Protein AF-A0AAW8AR42-F1 (afdb_monomer_lite)

Radius of gyration: 12.8 Å; chains: 1; bounding box: 29×32×30 Å

Sequence (83 aa):
ENVWLESWLDLSPAEQKEMDHVEPDEQTSSRFFHYQDSVYDIADFMRDDRFPEWHAGYPLNAFAMLMIRVTDSGDTIDIGLLH

pLDDT: mean 92.9, std 4.62, range [61.41, 97.0]

Organism: Klebsiella pneumoniae (NCBI:txid573)

Foldseek 3Di:
DWWFKDALVVDDPVLNVVVVVQDPVCRRVWIWTDDDPHIDTPVQFAADPVCVVFGTWDDPDPQKIWTWHQDPVNGIIDIDMGD

Secondary structure (DSSP, 8-state):
-EEEPBPTTTS-HHHHHH-TTS-TTTTTT--EEEETTEEEEGGGPBP-TT-TTSSEEEEEETTEEEEEEE-TTSSEEEEEEE-

Structure (mmCIF, N/CA/C/O backbone):
data_AF-A0AAW8AR42-F1
#
_entry.id   AF-A0AAW8AR42-F1
#
loop_
_atom_site.group_PDB
_atom_site.id
_atom_site.type_symbol
_atom_site.label_atom_id
_atom_site.label_alt_id
_atom_site.label_comp_id
_atom_site.label_asym_id
_atom_site.label_entity_id
_atom_site.label_seq_id
_atom_site.pdbx_PDB_ins_code
_atom_site.Cartn_x
_atom_site.Cartn_y
_atom_site.Cartn_z
_atom_site.occupancy
_atom_site.B_iso_or_equiv
_atom_site.auth_seq_id
_atom_site.auth_comp_id
_atom_site.auth_asym_id
_atom_site.auth_atom_id
_atom_site.pdbx_PDB_model_num
ATOM 1 N N . GLU A 1 1 ? -3.157 -7.989 -11.599 1.00 61.41 1 GLU A N 1
ATOM 2 C CA . GLU A 1 1 ? -4.543 -7.546 -11.349 1.00 61.41 1 GLU A CA 1
ATOM 3 C C . GLU A 1 1 ? -4.427 -6.129 -10.831 1.00 61.41 1 GLU A C 1
ATOM 5 O O . GLU A 1 1 ? -3.531 -5.895 -10.027 1.00 61.41 1 GLU A O 1
ATOM 10 N N . ASN A 1 2 ? -5.223 -5.202 -11.360 1.00 82.50 2 ASN A N 1
ATOM 11 C CA . ASN A 1 2 ? -5.125 -3.798 -10.975 1.00 82.50 2 ASN A CA 1
ATOM 12 C C . ASN A 1 2 ? -5.842 -3.616 -9.639 1.00 82.50 2 ASN A C 1
ATOM 14 O O . ASN A 1 2 ? -7.058 -3.800 -9.572 1.00 82.50 2 ASN A O 1
ATOM 18 N N . VAL A 1 3 ? -5.092 -3.265 -8.601 1.00 93.69 3 VAL A N 1
ATOM 19 C CA . VAL A 1 3 ? -5.623 -2.951 -7.273 1.00 93.69 3 VAL A CA 1
ATOM 20 C C . VAL A 1 3 ? -5.791 -1.444 -7.161 1.00 93.69 3 VAL A C 1
ATOM 22 O O . VAL A 1 3 ? -4.907 -0.692 -7.570 1.00 93.69 3 VAL A O 1
ATOM 25 N N . TRP A 1 4 ? -6.944 -1.007 -6.661 1.00 94.25 4 TRP A N 1
ATOM 26 C CA . TRP A 1 4 ? -7.241 0.408 -6.461 1.00 94.25 4 TRP A CA 1
ATOM 27 C C . TRP A 1 4 ? -6.530 0.945 -5.234 1.00 94.25 4 TRP A C 1
ATOM 29 O O . TRP A 1 4 ? -6.433 0.261 -4.218 1.00 94.25 4 TRP A O 1
ATOM 39 N N . LEU A 1 5 ? -6.047 2.177 -5.359 1.00 95.88 5 LEU A N 1
ATOM 40 C CA . LEU A 1 5 ? -5.489 2.902 -4.238 1.00 95.88 5 LEU A CA 1
ATOM 41 C C . LEU A 1 5 ? -6.592 3.603 -3.464 1.00 95.88 5 LEU A C 1
ATOM 43 O O . LEU A 1 5 ? -7.413 4.326 -4.028 1.00 95.88 5 LEU A O 1
ATOM 47 N N . GLU A 1 6 ? -6.561 3.401 -2.162 1.00 96.56 6 GLU A N 1
ATOM 48 C CA . GLU A 1 6 ? -7.501 3.954 -1.210 1.00 96.56 6 GLU A CA 1
ATOM 49 C C . GLU A 1 6 ? -6.897 5.163 -0.501 1.00 96.56 6 GLU A C 1
ATOM 51 O O . GLU A 1 6 ? -5.680 5.275 -0.307 1.00 96.56 6 GLU A O 1
ATOM 56 N N . SER A 1 7 ? -7.757 6.107 -0.137 1.00 96.31 7 SER A N 1
ATOM 57 C CA . SER A 1 7 ? -7.390 7.222 0.723 1.00 96.31 7 SER A CA 1
ATOM 58 C C . SER A 1 7 ? -7.528 6.828 2.191 1.00 96.31 7 SER A C 1
ATOM 60 O O . SER A 1 7 ? -8.174 5.841 2.537 1.00 96.31 7 SER A O 1
ATOM 62 N N . TRP A 1 8 ? -6.997 7.659 3.086 1.00 96.88 8 TRP A N 1
ATOM 63 C CA . TRP A 1 8 ? -7.191 7.486 4.528 1.00 96.88 8 TRP A CA 1
ATOM 64 C C . TRP A 1 8 ? -8.666 7.323 4.942 1.00 96.88 8 TRP A C 1
ATOM 66 O O . TRP A 1 8 ? -8.980 6.592 5.879 1.00 96.88 8 TRP A O 1
ATOM 76 N N . LEU A 1 9 ? -9.582 8.004 4.244 1.00 96.06 9 LEU A N 1
ATOM 77 C CA . LEU A 1 9 ? -11.012 8.002 4.567 1.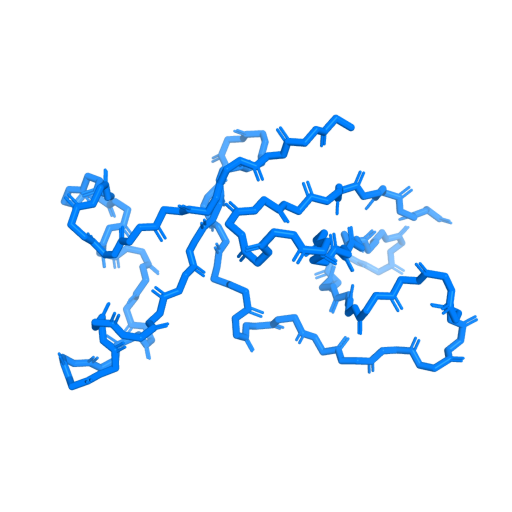00 96.06 9 LEU A CA 1
ATOM 78 C C . LEU A 1 9 ? -11.735 6.721 4.140 1.00 96.06 9 LEU A C 1
ATOM 80 O O . LEU A 1 9 ? -12.843 6.480 4.619 1.00 96.06 9 LEU A O 1
ATOM 84 N N . ASP A 1 10 ? -11.127 5.939 3.253 1.00 96.69 10 ASP A N 1
ATOM 85 C CA . ASP A 1 10 ? -11.687 4.679 2.768 1.00 96.69 10 ASP A CA 1
ATOM 86 C C . ASP A 1 10 ? -11.360 3.518 3.726 1.00 96.69 10 ASP A C 1
ATOM 88 O O . ASP A 1 10 ? -12.116 2.550 3.807 1.00 96.69 10 ASP A O 1
ATOM 92 N N . LEU A 1 11 ? -10.301 3.662 4.534 1.00 96.00 11 LEU A N 1
ATOM 93 C CA . LEU A 1 11 ? -9.928 2.703 5.571 1.00 96.00 11 LEU A CA 1
ATOM 94 C C . LEU A 1 11 ? -10.940 2.678 6.724 1.00 96.00 11 LEU A C 1
ATOM 96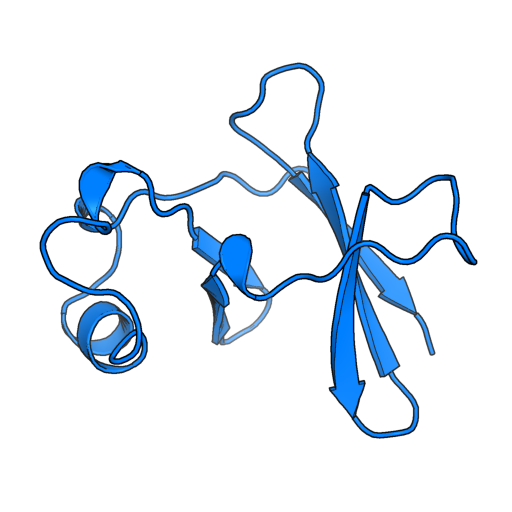 O O . LEU A 1 11 ? -11.441 3.709 7.187 1.00 96.00 11 LEU A O 1
ATOM 100 N N . SER A 1 12 ? -11.180 1.490 7.275 1.00 96.19 12 SER A N 1
ATOM 101 C CA . SER A 1 12 ? -11.945 1.334 8.509 1.00 96.19 12 SER A CA 1
ATOM 102 C C . SER A 1 12 ? -11.190 1.907 9.721 1.00 96.19 12 SER A C 1
ATOM 104 O O . SER A 1 12 ? -9.962 1.995 9.718 1.00 96.19 12 SER A O 1
ATOM 106 N N . PRO A 1 13 ? -11.879 2.222 10.835 1.00 95.75 13 PRO A N 1
ATOM 107 C CA . PRO A 1 13 ? -11.212 2.708 12.047 1.00 95.75 13 PRO A CA 1
ATOM 108 C C . PRO A 1 13 ? -10.184 1.736 12.648 1.00 95.75 13 PRO A C 1
ATOM 110 O O . PRO A 1 13 ? -9.310 2.159 13.400 1.00 95.75 13 PRO A O 1
ATOM 113 N N . ALA A 1 14 ? -10.316 0.432 12.375 1.00 95.44 14 ALA A N 1
ATOM 114 C CA . ALA A 1 14 ? -9.345 -0.565 12.816 1.00 95.44 14 ALA A CA 1
ATOM 115 C C . ALA A 1 14 ? -8.061 -0.477 11.982 1.00 95.44 14 ALA A C 1
ATOM 117 O O . ALA A 1 14 ? -6.983 -0.397 12.557 1.00 95.44 14 ALA A O 1
ATOM 118 N N . GLU A 1 15 ? -8.188 -0.389 10.659 1.00 96.38 15 GLU A N 1
ATOM 119 C CA . GLU A 1 15 ? -7.054 -0.255 9.734 1.00 96.38 15 GLU A CA 1
ATOM 120 C C . GLU A 1 15 ? -6.343 1.090 9.915 1.00 96.38 15 GLU A C 1
ATOM 122 O O . GLU A 1 15 ? -5.123 1.131 10.009 1.00 96.38 15 GLU A O 1
ATOM 127 N N . GLN A 1 16 ? -7.087 2.187 10.096 1.00 95.75 16 GLN A N 1
ATOM 128 C CA . GLN A 1 16 ? -6.502 3.492 10.436 1.00 95.75 16 GLN A CA 1
ATOM 129 C C . GLN A 1 16 ? -5.659 3.438 11.715 1.00 95.75 16 GLN A C 1
ATOM 131 O O . GLN A 1 16 ? -4.670 4.150 11.842 1.00 95.75 16 GLN A O 1
ATOM 136 N N . LYS A 1 17 ? -6.047 2.599 12.682 1.00 93.88 17 LYS A N 1
ATOM 137 C CA . LYS A 1 17 ? -5.280 2.414 13.916 1.00 93.88 17 LYS A CA 1
ATOM 138 C C . LYS A 1 17 ? -4.015 1.578 13.696 1.00 93.88 17 LYS A C 1
ATOM 140 O O . LYS A 1 17 ? -3.072 1.734 14.463 1.00 93.88 17 LYS A O 1
ATOM 145 N N . GLU A 1 18 ? -4.010 0.681 12.715 1.00 93.25 18 GLU A N 1
ATOM 146 C CA . GLU A 1 18 ? -2.821 -0.089 12.329 1.00 93.25 18 GLU A CA 1
ATOM 147 C C . GLU A 1 18 ? -1.812 0.770 11.557 1.00 93.25 18 GLU A C 1
ATOM 149 O O . GLU A 1 18 ? -0.616 0.529 11.665 1.00 93.25 18 GLU A O 1
ATOM 154 N N . MET A 1 19 ? -2.280 1.807 10.856 1.00 95.00 19 MET A N 1
ATOM 155 C CA . MET A 1 19 ? -1.455 2.827 10.198 1.00 95.00 19 MET A CA 1
ATOM 156 C C . MET A 1 19 ? -1.014 3.927 11.183 1.00 95.00 19 MET A C 1
ATOM 158 O O . MET A 1 19 ? -1.163 5.121 10.916 1.00 95.00 19 MET A O 1
ATOM 162 N N . ASP A 1 20 ? -0.514 3.535 12.359 1.00 92.44 20 ASP A N 1
ATOM 163 C CA . ASP A 1 20 ? -0.129 4.467 13.430 1.00 92.44 20 ASP A CA 1
ATOM 164 C C . ASP A 1 20 ? 1.120 5.305 13.113 1.00 92.44 20 ASP A C 1
ATOM 166 O O . ASP A 1 20 ? 1.416 6.264 13.828 1.00 92.44 20 ASP A O 1
ATOM 170 N N . HIS A 1 21 ? 1.816 4.974 12.025 1.00 91.75 21 HIS A N 1
ATOM 171 C CA . HIS A 1 21 ? 2.945 5.723 11.487 1.00 91.75 21 HIS A CA 1
ATOM 172 C C . HIS A 1 21 ? 2.541 6.931 10.633 1.00 91.75 21 HIS A C 1
ATOM 174 O O . HIS A 1 21 ? 3.399 7.765 10.359 1.00 91.75 21 HIS A O 1
ATOM 180 N N . VAL A 1 22 ? 1.277 7.028 10.201 1.00 95.00 22 VAL A N 1
ATOM 181 C CA . VAL A 1 22 ? 0.801 8.114 9.330 1.00 95.00 22 VAL A CA 1
ATOM 182 C C . VAL A 1 22 ? 0.358 9.309 10.169 1.00 95.00 22 VAL A C 1
ATOM 184 O O . VAL A 1 22 ? -0.660 9.260 10.870 1.00 95.00 22 VAL A O 1
ATOM 187 N N . GLU A 1 23 ? 1.082 10.420 10.059 1.00 94.25 23 GLU A N 1
ATOM 188 C CA . GLU A 1 23 ? 0.754 11.636 10.801 1.00 94.25 23 GLU A CA 1
ATOM 189 C C . GLU A 1 23 ? -0.482 12.352 10.212 1.00 94.25 23 GLU A C 1
ATOM 191 O O . GLU A 1 23 ? -0.763 12.249 9.012 1.00 94.25 23 GLU A O 1
ATOM 196 N N . PRO A 1 24 ? -1.263 13.103 11.020 1.00 93.06 24 PRO A N 1
ATOM 197 C CA . PRO A 1 24 ? -2.511 13.725 10.566 1.00 93.06 24 PRO A CA 1
ATOM 198 C C . PRO A 1 24 ? -2.403 14.628 9.329 1.00 93.06 24 PRO A C 1
ATOM 200 O O . PRO A 1 24 ? -3.367 14.751 8.574 1.00 93.06 24 PRO A O 1
ATOM 203 N N . ASP A 1 25 ? -1.265 15.286 9.120 1.00 94.81 25 ASP A N 1
ATOM 204 C CA . ASP A 1 25 ? -1.009 16.136 7.956 1.00 94.81 25 ASP A CA 1
ATOM 205 C C . ASP A 1 25 ? -0.672 15.342 6.685 1.00 94.81 25 ASP A C 1
ATOM 207 O O . ASP A 1 25 ? -0.912 15.832 5.578 1.00 94.81 25 ASP A O 1
ATOM 211 N N . GLU A 1 26 ? -0.218 14.097 6.823 1.00 93.69 26 GLU A N 1
ATOM 212 C CA . GLU A 1 26 ? 0.138 13.205 5.715 1.00 93.69 26 GLU A CA 1
ATOM 213 C C . GLU A 1 26 ? -1.066 12.410 5.186 1.00 93.69 26 GLU A C 1
ATOM 215 O O . GLU A 1 26 ? -1.117 12.097 3.994 1.00 93.69 26 GLU A O 1
ATOM 220 N N . GLN A 1 27 ? -2.090 12.181 6.022 1.00 94.25 27 GLN A N 1
ATOM 221 C CA . GLN A 1 27 ? -3.280 11.361 5.721 1.00 94.25 27 GLN A CA 1
ATOM 222 C C . GLN A 1 27 ? -3.956 11.679 4.377 1.00 94.25 27 GLN A C 1
ATOM 224 O O . GLN A 1 27 ? -4.478 10.792 3.703 1.00 94.25 27 GLN A O 1
ATOM 229 N N . THR A 1 28 ? -3.969 12.949 3.961 1.00 91.75 28 THR A N 1
ATOM 230 C CA . THR A 1 28 ? -4.595 13.362 2.689 1.00 91.75 28 THR A CA 1
ATOM 231 C C . THR A 1 28 ? -3.790 12.942 1.453 1.00 91.75 28 THR A C 1
ATOM 233 O O . THR A 1 28 ? -4.357 12.686 0.382 1.00 91.75 28 THR A O 1
ATOM 236 N N . SER A 1 29 ? -2.468 12.854 1.592 1.00 92.00 29 SER A N 1
ATOM 237 C CA . SER A 1 29 ? -1.544 12.427 0.541 1.00 92.00 29 SER A CA 1
ATOM 238 C C . SER A 1 29 ? -1.220 10.936 0.584 1.00 92.00 29 SER A C 1
ATOM 240 O O . SER A 1 29 ? -0.854 10.394 -0.458 1.00 92.00 29 SER A O 1
ATOM 242 N N . SER A 1 30 ? -1.395 10.272 1.729 1.00 94.81 30 SER A N 1
ATOM 243 C CA . SER A 1 30 ? -1.179 8.830 1.865 1.00 94.81 30 SER A CA 1
ATOM 244 C C . SER A 1 30 ? -2.108 8.030 0.956 1.00 94.81 30 SER A C 1
ATOM 246 O O . SER A 1 30 ? -3.244 8.433 0.663 1.00 94.81 30 SER A O 1
ATOM 248 N N . ARG A 1 31 ? -1.599 6.902 0.465 1.00 96.12 31 ARG A N 1
ATOM 249 C CA . ARG A 1 31 ? -2.320 5.990 -0.421 1.00 96.12 31 ARG A CA 1
ATOM 250 C C . ARG A 1 31 ? -2.095 4.568 0.044 1.00 96.12 31 ARG A C 1
ATOM 252 O O . ARG A 1 31 ? -0.955 4.161 0.252 1.00 96.12 31 ARG A O 1
ATOM 259 N N . PHE A 1 32 ? -3.191 3.834 0.151 1.00 97.00 32 PHE A N 1
ATOM 260 C CA . PHE A 1 32 ? -3.213 2.496 0.714 1.00 97.00 32 PHE A CA 1
ATOM 261 C C . PHE A 1 32 ? -3.742 1.494 -0.295 1.00 97.00 32 PHE A C 1
ATOM 263 O O . PHE A 1 32 ? -4.381 1.867 -1.278 1.00 97.00 32 PHE A O 1
ATOM 270 N N . PHE A 1 33 ? -3.490 0.218 -0.055 1.00 96.38 33 PHE A N 1
ATOM 271 C CA . PHE A 1 33 ? -4.144 -0.852 -0.791 1.00 96.38 33 PHE A CA 1
ATOM 272 C C . PHE A 1 33 ? -4.257 -2.109 0.063 1.00 96.38 33 PHE A C 1
ATOM 274 O O . PHE A 1 33 ? -3.378 -2.415 0.875 1.00 96.38 33 PHE A O 1
ATOM 281 N N . HIS A 1 34 ? -5.320 -2.873 -0.168 1.00 95.50 34 HIS A N 1
ATOM 282 C CA . HIS A 1 34 ? -5.478 -4.198 0.414 1.00 95.50 34 HIS A CA 1
ATOM 283 C C . HIS A 1 34 ? -4.766 -5.241 -0.431 1.00 95.50 34 HIS A C 1
ATOM 285 O O . HIS A 1 34 ? -4.934 -5.318 -1.652 1.00 95.50 34 HIS A O 1
ATOM 291 N N . TYR A 1 35 ? -4.018 -6.106 0.238 1.00 93.62 35 TYR A N 1
ATOM 292 C CA . TYR A 1 35 ? -3.500 -7.321 -0.361 1.00 93.62 35 TYR A CA 1
ATOM 293 C C . TYR A 1 35 ? -3.602 -8.461 0.645 1.00 93.62 35 TYR A C 1
ATOM 295 O O . TYR A 1 35 ? -3.048 -8.391 1.740 1.00 93.62 35 TYR A O 1
ATOM 303 N N . GLN A 1 36 ? -4.306 -9.524 0.251 1.00 89.50 36 GLN A N 1
ATOM 304 C CA . GLN A 1 36 ? -4.697 -10.606 1.159 1.00 89.50 36 GLN A CA 1
ATOM 305 C C . GLN A 1 36 ? -5.474 -10.043 2.364 1.00 89.50 36 GLN A C 1
ATOM 307 O O . GLN A 1 36 ? -6.427 -9.296 2.160 1.00 89.50 36 GLN A O 1
ATOM 312 N N . ASP A 1 37 ? -5.079 -10.387 3.589 1.00 90.00 37 ASP A N 1
ATOM 313 C CA . ASP A 1 37 ? -5.746 -9.973 4.829 1.00 90.00 37 ASP A CA 1
ATOM 314 C C . ASP A 1 37 ? -5.049 -8.762 5.486 1.00 90.00 37 ASP A C 1
ATOM 316 O O . ASP A 1 37 ? -5.040 -8.633 6.710 1.00 90.00 37 ASP A O 1
ATOM 320 N N . SER A 1 38 ? -4.374 -7.910 4.706 1.00 91.88 38 SER A N 1
ATOM 321 C CA . SER A 1 38 ? -3.595 -6.778 5.229 1.00 91.88 38 SER A CA 1
ATOM 322 C C . SER A 1 38 ? -3.723 -5.522 4.370 1.00 91.88 38 SER A C 1
ATOM 324 O O . SER A 1 38 ? -3.889 -5.597 3.149 1.00 91.88 38 SER A O 1
ATOM 326 N N . VAL A 1 39 ? -3.618 -4.369 5.033 1.00 95.62 39 VAL A N 1
ATOM 327 C CA . VAL A 1 39 ? -3.537 -3.040 4.418 1.00 95.62 39 VAL A CA 1
ATOM 328 C C . VAL A 1 39 ? -2.084 -2.597 4.393 1.00 95.62 39 VAL A C 1
ATOM 330 O O . VAL A 1 39 ? -1.363 -2.761 5.375 1.00 95.62 39 VAL A O 1
ATOM 333 N N . TYR A 1 40 ? -1.670 -2.028 3.269 1.00 96.12 40 TYR A N 1
ATOM 334 C CA . TYR A 1 40 ? -0.324 -1.517 3.068 1.00 96.12 40 TYR A CA 1
ATOM 335 C C . TYR A 1 40 ? -0.360 -0.039 2.700 1.00 96.12 40 TYR A C 1
ATOM 337 O O . TYR A 1 40 ? -1.172 0.364 1.867 1.00 96.12 40 TYR A O 1
ATOM 345 N N . ASP A 1 41 ? 0.555 0.744 3.267 1.00 96.00 41 ASP A N 1
ATOM 346 C CA . ASP A 1 41 ? 0.874 2.092 2.801 1.00 96.00 41 ASP A CA 1
ATOM 347 C C . ASP A 1 41 ? 1.898 2.004 1.662 1.00 96.00 41 ASP A C 1
ATOM 349 O O . ASP A 1 41 ? 2.933 1.346 1.780 1.00 96.00 41 ASP A O 1
ATOM 353 N N . ILE A 1 42 ? 1.633 2.668 0.537 1.00 94.62 42 ILE A N 1
ATOM 354 C CA . ILE A 1 42 ? 2.581 2.719 -0.584 1.00 94.62 42 ILE A CA 1
ATOM 355 C C . ILE A 1 42 ? 3.889 3.399 -0.175 1.00 94.62 42 ILE A C 1
ATOM 357 O O . ILE A 1 42 ? 4.939 3.057 -0.721 1.00 94.62 42 ILE A O 1
ATOM 361 N N . ALA A 1 43 ? 3.847 4.351 0.759 1.00 93.31 43 ALA A N 1
ATOM 362 C CA . ALA A 1 43 ? 5.035 5.066 1.213 1.00 93.31 43 ALA A CA 1
ATOM 363 C C . ALA A 1 43 ? 6.075 4.144 1.876 1.00 93.31 43 ALA A C 1
ATOM 365 O O . ALA A 1 43 ? 7.266 4.459 1.846 1.00 93.31 43 ALA A O 1
ATOM 366 N N . ASP A 1 44 ? 5.656 2.982 2.388 1.00 93.56 44 ASP A N 1
ATOM 367 C CA . ASP A 1 44 ? 6.553 1.979 2.972 1.00 93.56 44 ASP A CA 1
ATOM 368 C C . ASP A 1 44 ? 7.346 1.190 1.917 1.00 93.56 44 ASP A C 1
ATOM 370 O O . ASP A 1 44 ? 8.316 0.493 2.239 1.00 93.56 44 ASP A O 1
ATOM 374 N N . PHE A 1 45 ? 6.949 1.266 0.644 1.00 95.44 45 PHE A N 1
ATOM 375 C CA . PHE A 1 45 ? 7.605 0.538 -0.434 1.00 95.44 45 PHE A CA 1
ATOM 376 C C . PHE A 1 45 ? 8.829 1.304 -0.916 1.00 95.44 45 PHE A C 1
ATOM 378 O O . PHE A 1 45 ? 8.764 2.454 -1.350 1.00 95.44 45 PHE A O 1
ATOM 385 N N . MET A 1 46 ? 9.964 0.615 -0.927 1.00 94.31 46 MET A N 1
ATOM 386 C CA . MET A 1 46 ? 11.235 1.204 -1.320 1.00 94.31 46 MET A CA 1
ATOM 387 C C . MET A 1 46 ? 11.565 0.846 -2.760 1.00 94.31 46 MET A C 1
ATOM 389 O O . MET A 1 46 ? 11.395 -0.293 -3.195 1.00 94.31 46 MET A O 1
ATOM 393 N N . ARG A 1 47 ? 12.081 1.820 -3.510 1.00 92.62 47 ARG A N 1
ATOM 394 C CA . ARG A 1 47 ? 12.582 1.580 -4.864 1.00 92.62 47 ARG A CA 1
ATOM 395 C C . ARG A 1 47 ? 13.676 0.510 -4.841 1.00 92.62 47 ARG A C 1
ATOM 397 O O . ARG A 1 47 ? 14.634 0.618 -4.076 1.00 92.62 47 ARG A O 1
ATOM 404 N N . ASP A 1 48 ? 13.556 -0.472 -5.730 1.00 87.31 48 ASP A N 1
ATOM 405 C CA . ASP A 1 48 ? 14.533 -1.547 -5.892 1.00 87.31 48 ASP A CA 1
ATOM 406 C C . ASP A 1 48 ? 15.013 -1.632 -7.345 1.00 87.31 48 ASP A C 1
ATOM 408 O O . ASP A 1 48 ? 14.339 -2.172 -8.220 1.00 87.31 48 ASP A O 1
ATOM 412 N N . ASP A 1 49 ? 16.216 -1.115 -7.603 1.00 88.38 49 ASP A N 1
ATOM 413 C CA . ASP A 1 49 ? 16.795 -1.073 -8.951 1.00 88.38 49 ASP A CA 1
ATOM 414 C C . ASP A 1 49 ? 17.169 -2.463 -9.509 1.00 88.38 49 ASP A C 1
ATOM 416 O O . ASP A 1 49 ? 17.554 -2.575 -10.675 1.00 88.38 49 ASP A O 1
ATOM 420 N N . ARG A 1 50 ? 17.066 -3.538 -8.712 1.00 87.75 50 ARG A N 1
ATOM 421 C CA . ARG A 1 50 ? 17.293 -4.916 -9.184 1.00 87.75 50 ARG A CA 1
ATOM 422 C C . ARG A 1 50 ? 16.161 -5.427 -10.077 1.00 87.75 50 ARG A C 1
ATOM 424 O O . ARG A 1 50 ? 16.396 -6.354 -10.849 1.00 87.75 50 ARG A O 1
ATOM 431 N N . PHE A 1 51 ? 14.973 -4.829 -9.982 1.00 88.75 51 PHE A N 1
ATOM 432 C CA . PHE A 1 51 ? 13.761 -5.251 -10.684 1.00 88.75 51 PHE A CA 1
ATOM 433 C C . PHE A 1 51 ? 13.171 -4.074 -11.473 1.00 88.75 51 PHE A C 1
ATOM 435 O O . PHE A 1 51 ? 12.213 -3.445 -11.028 1.00 88.75 51 PHE A O 1
ATOM 442 N N . PRO A 1 52 ? 13.761 -3.727 -12.631 1.00 86.94 52 PRO A N 1
ATOM 443 C CA . PRO A 1 52 ? 13.468 -2.482 -13.344 1.00 86.94 52 PRO A CA 1
ATOM 444 C C . PRO A 1 52 ? 12.041 -2.393 -13.902 1.00 86.94 52 PRO A C 1
ATOM 446 O O . PRO A 1 52 ? 11.594 -1.308 -14.267 1.00 86.94 52 PRO A O 1
ATOM 449 N N . GLU A 1 53 ? 11.329 -3.514 -14.011 1.00 91.69 53 GLU A N 1
ATOM 450 C CA . GLU A 1 53 ? 9.924 -3.556 -14.411 1.00 91.69 53 GLU A CA 1
ATOM 451 C C . GLU A 1 53 ? 8.948 -3.176 -13.286 1.00 91.69 53 GLU A C 1
ATOM 453 O O . GLU A 1 53 ? 7.774 -2.924 -13.568 1.00 91.69 53 GLU A O 1
ATOM 458 N N . TRP A 1 54 ? 9.427 -3.112 -12.041 1.00 95.00 54 TRP A N 1
A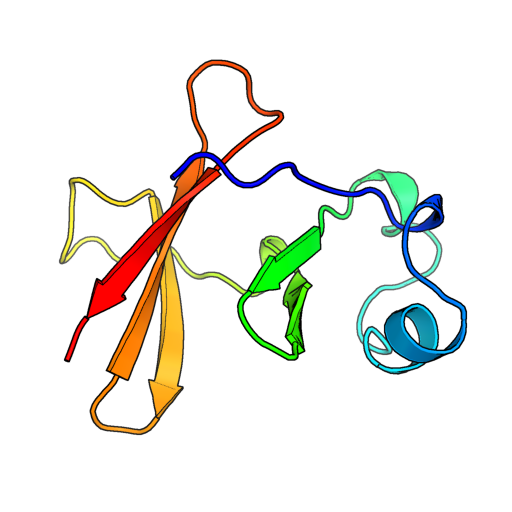TOM 459 C CA . TRP A 1 54 ? 8.667 -2.725 -10.855 1.00 95.00 54 TRP A CA 1
ATOM 460 C C . TRP A 1 54 ? 9.129 -1.361 -10.337 1.00 95.00 54 TRP A C 1
ATOM 462 O O . TRP A 1 54 ? 10.272 -0.953 -10.531 1.00 95.00 54 TRP A O 1
ATOM 472 N N . HIS A 1 55 ? 8.233 -0.627 -9.676 1.00 94.44 55 HIS A N 1
ATOM 473 C CA . HIS A 1 55 ? 8.562 0.702 -9.154 1.00 94.44 55 HIS A CA 1
ATOM 474 C C . HIS A 1 55 ? 9.155 0.633 -7.746 1.00 94.44 55 HIS A C 1
ATOM 476 O O . HIS A 1 55 ? 10.076 1.388 -7.431 1.00 94.44 55 HIS A O 1
ATOM 482 N N . ALA A 1 56 ? 8.632 -0.261 -6.907 1.00 95.50 56 ALA A N 1
ATOM 483 C CA . ALA A 1 56 ? 9.071 -0.410 -5.528 1.00 95.50 56 ALA A CA 1
ATOM 484 C C . ALA A 1 56 ? 8.743 -1.805 -4.975 1.00 95.50 56 ALA A C 1
ATOM 486 O O . ALA A 1 56 ? 7.924 -2.532 -5.544 1.00 95.50 56 ALA A O 1
ATOM 487 N N . GLY A 1 57 ? 9.390 -2.166 -3.869 1.00 95.56 57 GLY A N 1
ATOM 488 C CA . GLY A 1 57 ? 9.209 -3.436 -3.182 1.00 95.56 57 GLY A CA 1
ATOM 489 C C . GLY A 1 57 ? 9.165 -3.289 -1.661 1.00 95.56 57 GLY A C 1
ATOM 490 O O . GLY A 1 57 ? 9.754 -2.370 -1.089 1.00 95.56 57 GLY A O 1
ATOM 491 N N . TY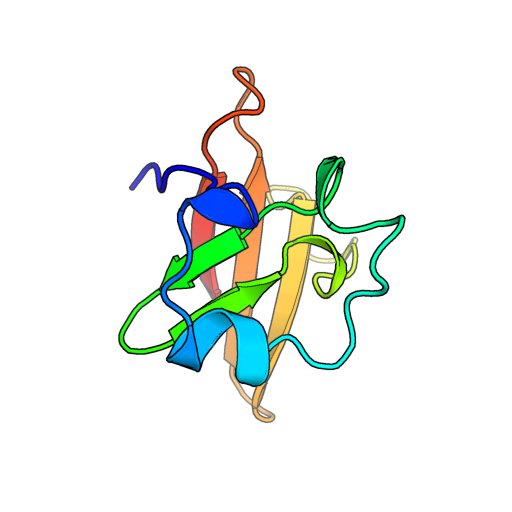R A 1 58 ? 8.477 -4.227 -1.016 1.00 95.25 58 TYR A N 1
ATOM 492 C CA . TYR A 1 58 ? 8.353 -4.339 0.433 1.00 95.25 58 TYR A CA 1
ATOM 493 C C . TYR A 1 58 ? 8.680 -5.772 0.880 1.00 95.25 58 TYR A C 1
ATOM 495 O O . TYR A 1 58 ? 8.039 -6.726 0.419 1.00 95.25 58 TYR A O 1
ATOM 503 N N . PRO A 1 59 ? 9.688 -5.978 1.745 1.00 93.56 59 PRO A N 1
ATOM 504 C CA . PRO A 1 59 ? 10.066 -7.309 2.200 1.00 93.56 59 PRO A CA 1
ATOM 505 C C . PRO A 1 59 ? 9.001 -7.876 3.147 1.00 93.56 59 PRO A C 1
ATOM 507 O O . PRO A 1 59 ? 8.793 -7.362 4.240 1.00 93.56 59 PRO A O 1
ATOM 510 N N . LEU A 1 60 ? 8.365 -8.982 2.759 1.00 91.94 60 LEU A N 1
ATOM 511 C CA . LEU A 1 60 ? 7.408 -9.690 3.617 1.00 91.94 60 LEU A CA 1
ATOM 512 C C . LEU A 1 60 ? 8.129 -10.583 4.630 1.00 91.94 60 LEU A C 1
ATOM 514 O O . LEU A 1 60 ? 7.697 -10.739 5.769 1.00 91.94 60 LEU A O 1
ATOM 518 N N . ASN A 1 61 ? 9.221 -11.218 4.201 1.00 90.12 61 ASN A N 1
ATOM 519 C CA . ASN A 1 61 ? 10.099 -12.032 5.035 1.00 90.12 61 ASN A CA 1
ATOM 520 C C . ASN A 1 61 ? 11.46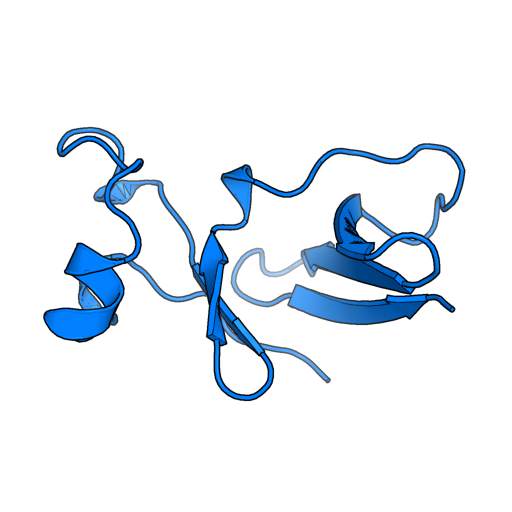0 -12.225 4.338 1.00 90.12 61 ASN A C 1
ATOM 522 O O . ASN A 1 61 ? 11.724 -11.643 3.289 1.00 90.12 61 ASN A O 1
ATOM 526 N N . ALA A 1 62 ? 12.331 -13.067 4.905 1.00 89.69 62 ALA A N 1
ATOM 527 C CA . ALA A 1 62 ? 13.670 -13.331 4.367 1.00 89.69 62 ALA A CA 1
ATOM 528 C C . ALA A 1 62 ? 13.693 -13.955 2.953 1.00 89.69 62 ALA A C 1
ATOM 530 O O . ALA A 1 62 ? 14.748 -13.973 2.323 1.00 89.69 62 ALA A O 1
ATOM 531 N N . PHE A 1 63 ? 12.560 -14.469 2.470 1.00 91.62 63 PHE 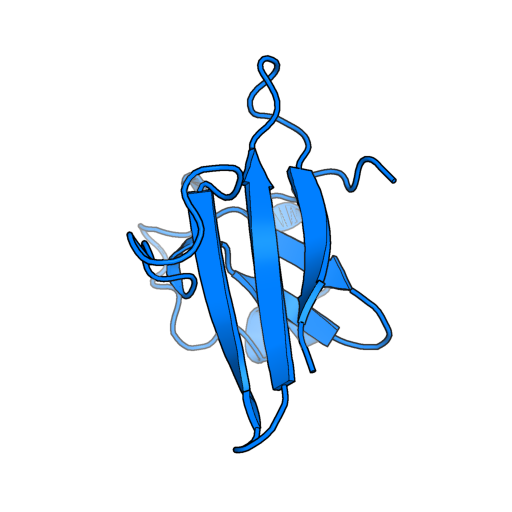A N 1
ATOM 532 C CA . PHE A 1 63 ? 12.420 -15.194 1.206 1.00 91.62 63 PHE A CA 1
ATOM 533 C C . PHE A 1 63 ? 11.313 -14.635 0.312 1.00 91.62 63 PHE A C 1
ATOM 535 O O . PHE A 1 63 ? 10.995 -15.253 -0.690 1.00 91.62 63 PHE A O 1
ATOM 542 N N . ALA A 1 64 ? 10.651 -13.537 0.682 1.00 92.31 64 ALA A N 1
ATOM 543 C CA . ALA A 1 64 ? 9.560 -13.021 -0.130 1.00 92.31 64 ALA A CA 1
ATOM 544 C C . ALA A 1 64 ? 9.465 -11.504 -0.071 1.00 92.31 64 ALA A C 1
ATOM 546 O O . ALA A 1 64 ? 9.635 -10.891 0.987 1.00 92.31 64 ALA A O 1
ATOM 547 N N . MET A 1 65 ? 9.138 -10.914 -1.216 1.00 94.75 65 MET A N 1
ATOM 548 C CA . MET A 1 65 ? 8.964 -9.478 -1.378 1.00 94.75 65 MET A CA 1
ATOM 549 C C . MET A 1 65 ? 7.703 -9.201 -2.188 1.00 94.75 65 MET A C 1
ATOM 551 O O . MET A 1 65 ? 7.473 -9.822 -3.228 1.00 94.75 65 MET A O 1
ATOM 555 N N . LEU A 1 66 ? 6.892 -8.268 -1.700 1.00 95.56 66 LEU A N 1
ATOM 556 C CA . LEU A 1 66 ? 5.767 -7.727 -2.442 1.00 95.56 66 LEU A CA 1
ATOM 557 C C . LEU A 1 66 ? 6.291 -6.606 -3.340 1.00 95.56 66 LEU A C 1
ATOM 559 O O . LEU A 1 66 ? 6.942 -5.689 -2.852 1.00 95.56 66 LEU A O 1
ATOM 563 N N . MET A 1 67 ? 6.037 -6.691 -4.638 1.00 95.88 67 MET A N 1
ATOM 564 C CA . MET A 1 67 ? 6.458 -5.711 -5.636 1.00 95.88 67 MET A CA 1
ATOM 565 C C . MET A 1 67 ? 5.237 -4.946 -6.127 1.00 95.88 67 MET A C 1
ATOM 567 O O . MET A 1 67 ? 4.200 -5.555 -6.396 1.00 95.88 67 MET A O 1
ATOM 571 N N . ILE A 1 68 ? 5.364 -3.629 -6.277 1.00 95.81 68 ILE A N 1
ATOM 572 C CA . ILE A 1 68 ? 4.292 -2.779 -6.795 1.00 95.81 68 ILE A CA 1
ATOM 573 C C . ILE A 1 68 ? 4.745 -1.982 -8.009 1.00 95.81 68 ILE A C 1
ATOM 575 O O . ILE A 1 68 ? 5.905 -1.572 -8.144 1.00 95.81 68 ILE A O 1
ATOM 579 N N . ARG A 1 69 ? 3.794 -1.733 -8.903 1.00 95.12 69 ARG A N 1
ATOM 580 C CA . ARG A 1 69 ? 3.956 -0.826 -10.034 1.00 95.12 69 ARG A CA 1
ATOM 581 C C . ARG A 1 69 ? 2.708 0.028 -10.175 1.00 95.12 69 ARG A C 1
ATOM 583 O O . ARG A 1 69 ? 1.647 -0.477 -10.518 1.00 95.12 69 ARG A O 1
ATOM 590 N N . VAL A 1 70 ? 2.855 1.325 -9.939 1.00 92.75 70 VAL A N 1
ATOM 591 C CA . VAL A 1 70 ? 1.806 2.319 -10.208 1.00 92.75 70 VAL A CA 1
ATOM 592 C C . VAL A 1 70 ? 1.531 2.371 -11.708 1.00 92.75 70 VAL A C 1
ATOM 594 O O . VAL A 1 70 ? 2.462 2.489 -12.504 1.00 92.75 70 VAL A O 1
ATOM 597 N N . THR A 1 71 ? 0.265 2.249 -12.094 1.00 91.75 71 THR A N 1
ATOM 598 C CA . THR A 1 71 ? -0.152 2.330 -13.500 1.00 91.75 71 THR A CA 1
ATOM 599 C C . THR A 1 71 ? -0.161 3.778 -13.993 1.00 91.75 71 THR A C 1
ATOM 601 O O . THR A 1 71 ? -0.149 4.715 -13.197 1.00 91.75 71 THR A O 1
ATOM 604 N N . ASP A 1 72 ? -0.270 3.980 -15.309 1.00 87.50 72 ASP A N 1
ATOM 605 C CA . ASP A 1 72 ? -0.308 5.317 -15.928 1.00 87.50 72 ASP A CA 1
ATOM 606 C C . ASP A 1 72 ? -1.429 6.224 -15.387 1.00 87.50 72 ASP A C 1
ATOM 608 O O . ASP A 1 72 ? -1.333 7.447 -15.469 1.00 87.50 72 ASP A O 1
ATOM 612 N N . SER A 1 73 ? -2.497 5.632 -14.838 1.00 86.00 73 SER A N 1
ATOM 613 C CA . SER A 1 73 ? -3.598 6.376 -14.215 1.00 86.00 73 SER A CA 1
ATOM 614 C C . SER A 1 73 ? -3.215 7.028 -12.886 1.00 86.00 73 SER A C 1
ATOM 616 O O . SER A 1 73 ? -3.821 8.022 -12.508 1.00 86.00 73 SER A O 1
ATOM 618 N N . GLY A 1 74 ? -2.231 6.475 -12.171 1.00 85.50 74 GLY A N 1
ATOM 619 C CA . GLY A 1 74 ? -1.882 6.884 -10.810 1.00 85.50 74 GLY A CA 1
ATOM 620 C C . GLY A 1 74 ? -2.823 6.364 -9.716 1.00 85.50 74 GLY A C 1
ATOM 621 O O . GLY A 1 74 ? -2.431 6.370 -8.556 1.00 85.50 74 GLY A O 1
ATOM 622 N N . ASP A 1 75 ? -4.011 5.865 -10.070 1.00 90.75 75 ASP A N 1
ATOM 623 C CA . ASP A 1 75 ? -5.052 5.455 -9.111 1.00 90.75 75 ASP A CA 1
ATOM 624 C C . ASP A 1 75 ? -5.081 3.943 -8.846 1.00 90.75 75 ASP A C 1
ATOM 626 O O . ASP A 1 75 ? -5.796 3.460 -7.969 1.00 90.75 75 ASP A O 1
ATOM 630 N N . THR A 1 76 ? -4.321 3.174 -9.626 1.00 94.75 76 THR A N 1
ATOM 631 C CA . THR A 1 76 ? -4.221 1.721 -9.473 1.00 94.75 76 THR A CA 1
ATOM 632 C C . THR A 1 76 ? -2.778 1.256 -9.545 1.00 94.75 76 THR A C 1
ATOM 634 O O . THR A 1 76 ? -1.933 1.890 -10.188 1.00 94.75 76 THR A O 1
ATOM 637 N N . ILE A 1 77 ? -2.517 0.109 -8.928 1.00 95.62 77 ILE A N 1
ATOM 638 C CA . ILE A 1 77 ? -1.227 -0.574 -8.950 1.00 95.62 77 ILE A CA 1
ATOM 639 C C . ILE A 1 77 ? -1.369 -1.995 -9.494 1.00 95.62 77 ILE A C 1
ATOM 641 O O . ILE A 1 77 ? -2.382 -2.661 -9.289 1.00 95.62 77 ILE A O 1
ATOM 645 N N . ASP A 1 78 ? -0.317 -2.479 -10.143 1.00 95.38 78 ASP A N 1
ATOM 646 C CA . ASP A 1 78 ? -0.066 -3.908 -10.277 1.00 95.38 78 ASP A CA 1
ATOM 647 C C . ASP A 1 78 ? 0.696 -4.406 -9.049 1.00 95.38 78 ASP A C 1
ATOM 649 O O . ASP A 1 78 ? 1.620 -3.738 -8.578 1.00 95.38 78 ASP A O 1
ATOM 653 N N . ILE A 1 79 ? 0.351 -5.608 -8.588 1.00 94.69 79 ILE A N 1
ATOM 654 C CA . ILE A 1 79 ? 1.031 -6.297 -7.488 1.00 94.69 79 ILE A CA 1
ATOM 655 C C . ILE A 1 79 ? 1.691 -7.575 -8.015 1.00 94.69 79 ILE A C 1
ATOM 657 O O . ILE A 1 79 ? 1.073 -8.350 -8.751 1.00 94.69 79 ILE A O 1
ATOM 661 N N . GLY A 1 80 ? 2.939 -7.804 -7.616 1.00 93.94 80 GLY A N 1
ATOM 662 C CA . GLY A 1 80 ? 3.695 -9.026 -7.871 1.00 93.94 80 GLY A CA 1
ATOM 663 C C . GLY A 1 80 ? 4.271 -9.602 -6.583 1.00 93.94 80 GLY A C 1
ATOM 664 O O . GLY A 1 80 ? 4.627 -8.864 -5.671 1.00 93.94 80 GLY A O 1
ATOM 665 N N . LEU A 1 81 ? 4.387 -10.927 -6.511 1.00 93.38 81 LEU A N 1
ATOM 666 C CA . LEU A 1 81 ? 5.042 -11.613 -5.400 1.00 93.38 81 LEU A CA 1
ATOM 667 C C . LEU A 1 81 ? 6.334 -12.258 -5.898 1.00 93.38 81 LEU A C 1
ATOM 669 O O . LEU A 1 81 ? 6.302 -13.102 -6.795 1.00 93.38 81 LEU A O 1
ATOM 673 N N . LEU A 1 82 ? 7.457 -11.849 -5.316 1.00 90.88 82 LEU A N 1
ATOM 674 C CA . LEU A 1 82 ? 8.763 -12.454 -5.549 1.00 90.88 82 LEU A CA 1
ATOM 675 C C . LEU A 1 82 ? 9.083 -13.434 -4.412 1.00 90.88 82 LEU A C 1
ATOM 677 O O . LEU A 1 82 ? 8.847 -13.106 -3.248 1.00 90.88 82 LEU A O 1
ATOM 681 N N . HIS A 1 83 ? 9.631 -14.600 -4.763 1.00 87.44 83 HIS A N 1
ATOM 682 C CA . HIS A 1 83 ? 10.080 -15.669 -3.862 1.00 87.44 83 HIS A CA 1
ATOM 683 C C . HIS A 1 83 ? 11.567 -15.987 -4.062 1.00 87.44 83 HIS A C 1
ATOM 685 O O . HIS A 1 83 ? 12.056 -15.758 -5.193 1.00 87.44 83 HIS A O 1
#